Protein AF-A0A317JAG2-F1 (afdb_monomer_lite)

Radius of gyration: 13.92 Å; chains: 1; bounding box: 30×33×34 Å

Structure (mmCIF, N/CA/C/O backbone):
data_AF-A0A317JAG2-F1
#
_entry.id   AF-A0A317JAG2-F1
#
loop_
_atom_site.group_PDB
_atom_site.id
_atom_site.type_symbol
_atom_site.label_atom_id
_atom_site.label_alt_id
_atom_site.label_comp_id
_atom_site.label_asym_id
_atom_s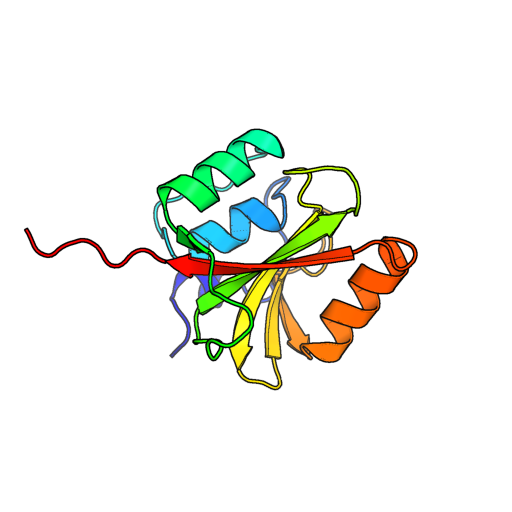ite.label_entity_id
_atom_site.label_seq_id
_atom_site.pdbx_PDB_ins_code
_atom_site.Cartn_x
_atom_site.Cartn_y
_atom_site.Cartn_z
_atom_site.occupancy
_atom_site.B_iso_or_equiv
_atom_site.auth_seq_id
_atom_site.auth_comp_id
_atom_site.auth_asym_id
_atom_site.auth_atom_id
_atom_site.pdbx_PDB_model_num
ATOM 1 N N . MET A 1 1 ? -13.427 -5.479 -11.126 1.00 62.00 1 MET A N 1
ATOM 2 C CA . MET A 1 1 ? -12.320 -5.783 -12.061 1.00 62.00 1 MET A CA 1
ATOM 3 C C . MET A 1 1 ? -11.086 -5.065 -11.539 1.00 62.00 1 MET A C 1
ATOM 5 O O . MET A 1 1 ? -11.237 -3.933 -11.097 1.00 62.00 1 MET A O 1
ATOM 9 N N . LEU A 1 2 ? -9.922 -5.721 -11.496 1.00 70.19 2 LEU A N 1
ATOM 10 C CA . LEU A 1 2 ? -8.681 -5.077 -11.050 1.00 70.19 2 LEU A CA 1
ATOM 11 C C . LEU A 1 2 ? -8.246 -4.006 -12.063 1.00 70.19 2 LEU A C 1
ATOM 13 O O . LEU A 1 2 ? -8.429 -4.230 -13.261 1.00 70.19 2 LEU A O 1
ATOM 17 N N . PRO A 1 3 ? -7.658 -2.880 -11.623 1.00 77.88 3 PRO A N 1
ATOM 18 C CA . PRO A 1 3 ? -6.994 -1.960 -12.535 1.00 77.88 3 PRO A CA 1
ATOM 19 C C . PRO A 1 3 ? -5.893 -2.674 -13.322 1.00 77.88 3 PRO A C 1
ATOM 21 O O . PRO A 1 3 ? -5.179 -3.520 -12.779 1.00 77.88 3 PRO A O 1
ATOM 24 N N . GLU A 1 4 ? -5.737 -2.310 -14.594 1.00 81.75 4 GLU A N 1
ATOM 25 C CA . GLU A 1 4 ? -4.795 -2.942 -15.528 1.00 81.75 4 GLU A CA 1
ATOM 26 C C . GLU A 1 4 ? -3.366 -2.996 -14.973 1.00 81.75 4 GLU A C 1
ATOM 28 O O . GLU A 1 4 ? -2.687 -4.018 -15.066 1.00 81.75 4 GLU A O 1
ATOM 33 N N . ALA A 1 5 ? -2.932 -1.919 -14.320 1.00 75.94 5 ALA A N 1
ATOM 34 C CA . ALA A 1 5 ? -1.601 -1.830 -13.746 1.00 75.94 5 ALA A CA 1
ATOM 35 C C . ALA A 1 5 ? -1.352 -2.871 -12.640 1.00 75.94 5 ALA A C 1
ATOM 37 O O . ALA A 1 5 ? -0.286 -3.484 -12.599 1.00 75.94 5 ALA A O 1
ATOM 38 N N . ALA A 1 6 ? -2.348 -3.125 -11.787 1.00 77.44 6 ALA A N 1
ATOM 39 C CA . ALA A 1 6 ? -2.264 -4.144 -10.747 1.00 77.44 6 ALA A CA 1
ATOM 40 C C . ALA A 1 6 ? -2.239 -5.552 -11.340 1.00 77.44 6 ALA A C 1
ATOM 42 O O . ALA A 1 6 ? -1.429 -6.385 -10.935 1.00 77.44 6 ALA A O 1
ATOM 43 N N . ALA A 1 7 ? -3.096 -5.806 -12.333 1.00 83.69 7 ALA A N 1
ATOM 44 C CA . ALA A 1 7 ? -3.133 -7.083 -13.035 1.00 83.69 7 ALA A CA 1
ATOM 45 C C . ALA A 1 7 ? -1.792 -7.391 -13.720 1.00 83.69 7 ALA A C 1
ATOM 47 O O . ALA A 1 7 ? -1.308 -8.515 -13.628 1.00 83.69 7 ALA A O 1
ATOM 48 N N . ARG A 1 8 ? -1.169 -6.382 -14.343 1.00 83.19 8 ARG A N 1
ATOM 49 C CA . ARG A 1 8 ? 0.148 -6.503 -14.973 1.00 83.19 8 ARG A CA 1
ATOM 50 C C . ARG A 1 8 ? 1.244 -6.830 -13.962 1.00 83.19 8 ARG A C 1
ATOM 52 O O . ARG A 1 8 ? 2.059 -7.696 -14.235 1.00 83.19 8 ARG A O 1
ATOM 59 N N . LEU A 1 9 ? 1.275 -6.140 -12.823 1.00 80.19 9 LEU A N 1
ATOM 60 C CA . LEU A 1 9 ? 2.365 -6.268 -11.852 1.00 80.19 9 LEU A CA 1
ATOM 61 C C . LEU A 1 9 ? 2.245 -7.485 -10.931 1.00 80.19 9 LEU A C 1
ATOM 63 O O . LEU A 1 9 ? 3.255 -7.951 -10.414 1.00 80.19 9 LEU A O 1
ATOM 67 N N . THR A 1 10 ? 1.036 -7.995 -10.695 1.00 85.19 10 THR A N 1
ATOM 68 C CA . THR A 1 10 ? 0.818 -9.102 -9.749 1.00 85.19 10 THR A CA 1
ATOM 69 C C . THR A 1 10 ? 1.635 -10.336 -10.141 1.00 85.19 10 THR A C 1
ATOM 71 O O . THR A 1 10 ? 1.659 -10.739 -11.302 1.00 85.19 10 THR A O 1
ATOM 74 N N . ASN A 1 11 ? 2.294 -10.947 -9.154 1.00 84.00 11 ASN A N 1
ATOM 75 C CA . ASN A 1 11 ? 3.257 -12.046 -9.279 1.00 84.00 11 ASN A CA 1
ATOM 76 C C . ASN A 1 11 ? 4.549 -11.709 -10.044 1.00 84.00 11 ASN A C 1
ATOM 78 O O . ASN A 1 11 ? 5.387 -12.591 -10.233 1.00 84.00 11 ASN A O 1
ATOM 82 N N . GLN A 1 12 ? 4.750 -10.455 -10.456 1.00 81.75 12 GLN A N 1
ATOM 83 C CA . GLN A 1 12 ? 6.024 -9.991 -10.995 1.00 81.75 12 GLN A CA 1
ATOM 84 C C . GLN A 1 12 ? 6.904 -9.454 -9.870 1.00 81.75 12 GLN A C 1
ATOM 86 O O . GLN A 1 12 ? 6.418 -8.828 -8.924 1.00 81.75 12 GLN A O 1
ATOM 91 N N . LYS A 1 13 ? 8.213 -9.694 -9.985 1.00 76.88 13 LYS A N 1
ATOM 92 C CA . LYS A 1 13 ? 9.218 -9.067 -9.120 1.00 76.88 13 LYS A CA 1
ATOM 93 C C . LYS A 1 13 ? 9.279 -7.573 -9.413 1.00 76.88 13 LYS A C 1
ATOM 95 O O . LYS A 1 13 ? 9.001 -7.156 -10.538 1.00 76.88 13 LYS A O 1
ATOM 100 N N . ALA A 1 14 ? 9.666 -6.765 -8.430 1.00 67.69 14 ALA A N 1
ATOM 101 C CA . ALA A 1 14 ? 9.930 -5.365 -8.721 1.00 67.69 14 ALA A CA 1
ATOM 102 C C . ALA A 1 14 ? 11.163 -5.259 -9.635 1.00 67.69 14 ALA A C 1
ATOM 104 O O . ALA A 1 14 ? 12.248 -5.721 -9.299 1.00 67.69 14 ALA A O 1
ATOM 105 N N . GLU A 1 15 ? 10.989 -4.651 -10.808 1.00 62.00 15 GLU A N 1
ATOM 106 C CA . GLU A 1 15 ? 12.076 -4.456 -11.780 1.00 62.00 15 GLU A CA 1
ATOM 107 C C . GLU A 1 15 ? 13.110 -3.411 -11.313 1.00 62.00 15 GLU A C 1
ATOM 109 O O . GLU A 1 15 ? 14.211 -3.337 -11.852 1.00 62.00 15 GLU A O 1
ATOM 114 N N . PHE A 1 16 ? 12.773 -2.618 -10.289 1.00 59.75 16 PHE A N 1
ATOM 115 C CA . PHE A 1 16 ? 13.584 -1.524 -9.746 1.00 59.75 16 PHE A CA 1
ATOM 116 C C . PHE A 1 16 ? 13.470 -1.476 -8.219 1.00 59.75 16 PHE A C 1
ATOM 118 O O . PHE A 1 16 ? 12.577 -2.117 -7.660 1.00 59.75 16 PHE A O 1
ATOM 125 N N . GLU A 1 17 ? 14.320 -0.673 -7.553 1.00 54.34 17 GLU A N 1
ATOM 126 C CA . GLU A 1 17 ? 14.225 -0.302 -6.123 1.00 54.34 17 GLU A CA 1
ATOM 127 C C . GLU A 1 17 ? 12.943 0.504 -5.878 1.00 54.34 17 GLU A C 1
ATOM 129 O O . GLU A 1 17 ? 12.921 1.703 -5.625 1.00 54.34 17 GLU A O 1
ATOM 134 N N . ALA A 1 18 ? 11.815 -0.174 -6.031 1.00 52.16 18 ALA A N 1
ATOM 135 C CA . ALA A 1 18 ? 10.508 0.363 -5.790 1.00 52.16 18 ALA A CA 1
ATOM 136 C C . ALA A 1 18 ? 10.302 0.313 -4.287 1.00 52.16 18 ALA A C 1
ATOM 138 O O . ALA A 1 18 ? 10.129 -0.764 -3.697 1.00 52.16 18 ALA A O 1
ATOM 139 N N . ASN A 1 19 ? 10.309 1.495 -3.683 1.00 63.41 19 ASN A N 1
ATOM 140 C CA . ASN A 1 19 ? 9.641 1.687 -2.419 1.00 63.41 19 ASN A CA 1
ATOM 141 C C . ASN A 1 19 ? 8.191 1.211 -2.599 1.00 63.41 19 ASN A C 1
ATOM 143 O O . ASN A 1 19 ? 7.497 1.643 -3.525 1.00 63.41 19 ASN A O 1
ATOM 147 N N . CYS A 1 20 ? 7.755 0.291 -1.745 1.00 68.88 20 CYS A N 1
ATOM 148 C CA . CYS A 1 20 ? 6.384 -0.209 -1.687 1.00 68.88 20 CYS A CA 1
ATOM 149 C C . CYS A 1 20 ? 5.349 0.928 -1.717 1.00 68.88 20 CYS A C 1
ATOM 151 O O . CYS A 1 20 ? 4.288 0.769 -2.312 1.00 68.88 20 CYS A O 1
ATOM 153 N N . LEU A 1 21 ? 5.707 2.098 -1.181 1.00 67.62 21 LEU A N 1
ATOM 154 C CA . LEU A 1 21 ? 4.919 3.325 -1.233 1.00 67.62 21 LEU A CA 1
ATOM 155 C C . LEU A 1 21 ? 4.717 3.872 -2.649 1.00 67.62 21 LEU A C 1
ATOM 157 O O . LEU A 1 21 ? 3.577 3.968 -3.099 1.00 67.62 21 LEU A O 1
ATOM 161 N N . ASN A 1 22 ? 5.776 4.132 -3.413 1.00 67.50 22 ASN A N 1
ATOM 162 C CA . ASN A 1 22 ? 5.652 4.665 -4.777 1.00 67.50 22 ASN A CA 1
ATOM 163 C C . ASN A 1 22 ? 4.826 3.779 -5.688 1.00 67.50 22 ASN A C 1
ATOM 165 O O . ASN A 1 22 ? 4.080 4.257 -6.537 1.00 67.50 22 ASN A O 1
ATOM 169 N N . ALA A 1 23 ? 4.967 2.473 -5.522 1.00 65.19 23 ALA A N 1
ATOM 170 C CA . ALA A 1 23 ? 4.306 1.553 -6.412 1.00 65.19 23 ALA A CA 1
ATOM 171 C C . ALA A 1 23 ? 2.867 1.191 -5.979 1.00 65.19 23 ALA A C 1
ATOM 173 O O . ALA A 1 23 ? 2.163 0.488 -6.696 1.00 65.19 23 ALA A O 1
ATOM 174 N N . THR A 1 24 ? 2.352 1.807 -4.908 1.00 74.69 24 THR A N 1
ATOM 175 C CA . THR A 1 24 ? 0.895 1.995 -4.757 1.00 74.69 24 THR A CA 1
ATOM 176 C C . THR A 1 24 ? 0.348 3.118 -5.644 1.00 74.69 24 THR A C 1
ATOM 178 O O . THR A 1 24 ? -0.817 3.075 -6.025 1.00 74.69 24 THR A O 1
ATOM 181 N N . LEU A 1 25 ? 1.170 4.086 -6.075 1.00 77.38 25 LEU A N 1
ATOM 182 C CA . LEU A 1 25 ? 0.703 5.190 -6.925 1.00 77.38 25 LEU A CA 1
ATOM 183 C C . LEU A 1 25 ? 0.366 4.742 -8.345 1.00 77.38 25 LEU A C 1
ATOM 185 O O . LEU A 1 25 ? -0.614 5.229 -8.898 1.00 77.38 25 LEU A O 1
ATOM 189 N N . ILE A 1 26 ? 1.101 3.778 -8.910 1.00 76.69 26 ILE A N 1
ATOM 190 C CA . ILE A 1 26 ? 0.795 3.171 -10.223 1.00 76.69 26 ILE A CA 1
ATOM 191 C C . ILE A 1 26 ? -0.626 2.584 -10.273 1.00 76.69 26 ILE A C 1
ATOM 193 O O . ILE A 1 26 ? -1.246 2.567 -11.335 1.00 76.69 26 ILE A O 1
ATOM 197 N N . TRP A 1 27 ? -1.194 2.179 -9.132 1.00 81.44 27 TRP A N 1
ATOM 198 C CA . TRP A 1 27 ? -2.600 1.773 -9.062 1.00 81.44 27 TRP A CA 1
ATOM 199 C C . TRP A 1 27 ? -3.555 2.886 -9.522 1.00 81.44 27 TRP A C 1
ATOM 201 O O . TRP A 1 27 ? -4.573 2.628 -10.164 1.00 81.44 27 TRP A O 1
ATOM 211 N N . HIS A 1 28 ? -3.226 4.137 -9.199 1.00 84.12 28 HIS A N 1
ATOM 212 C CA . HIS A 1 28 ? -4.059 5.309 -9.456 1.00 84.12 28 HIS A CA 1
ATOM 213 C C . HIS A 1 28 ? -3.569 6.183 -10.609 1.00 84.12 28 HIS A C 1
ATOM 215 O O . HIS A 1 28 ? -4.372 6.936 -11.168 1.00 84.12 28 HIS A O 1
ATOM 221 N N . LEU A 1 29 ? -2.278 6.116 -10.921 1.00 80.44 29 LEU A N 1
ATOM 222 C CA . LEU A 1 29 ? -1.552 6.955 -11.863 1.00 80.44 29 LEU A CA 1
ATOM 223 C C . LEU A 1 29 ? -0.836 6.025 -12.863 1.00 80.44 29 LEU A C 1
ATOM 225 O O . LEU A 1 29 ? 0.329 5.694 -12.661 1.00 80.44 29 LEU A O 1
ATOM 229 N N . PRO A 1 30 ? -1.518 5.550 -13.920 1.00 71.12 30 PRO A N 1
ATOM 230 C CA . PRO A 1 30 ? -0.984 4.516 -14.815 1.00 71.12 30 PRO A CA 1
ATOM 231 C C . PRO A 1 30 ? 0.283 4.943 -15.573 1.00 71.12 30 PRO A C 1
ATOM 233 O O . PRO A 1 30 ? 1.102 4.089 -15.909 1.00 71.12 30 PRO A O 1
ATOM 236 N N . ASP A 1 31 ? 0.470 6.250 -15.779 1.00 75.06 31 ASP A N 1
ATOM 237 C CA . ASP A 1 31 ? 1.664 6.834 -16.404 1.00 75.06 31 ASP A CA 1
ATOM 238 C C . ASP A 1 31 ? 2.790 7.138 -15.397 1.00 75.06 31 ASP A C 1
ATOM 240 O O . ASP A 1 31 ? 3.850 7.651 -15.770 1.00 75.06 31 ASP A O 1
ATOM 244 N N . PHE A 1 32 ? 2.577 6.853 -14.107 1.00 74.75 32 PHE A N 1
ATOM 245 C CA . PHE A 1 32 ? 3.579 7.079 -13.074 1.00 74.75 32 PHE A CA 1
ATOM 246 C C . PHE A 1 32 ? 4.752 6.124 -13.270 1.00 74.75 32 PHE A C 1
ATOM 248 O O . PHE A 1 32 ? 4.610 4.900 -13.241 1.00 74.75 32 PHE A O 1
ATOM 255 N N . LYS A 1 33 ? 5.941 6.694 -13.460 1.00 70.81 33 LYS A N 1
ATOM 256 C CA . LYS A 1 33 ? 7.173 5.914 -13.549 1.00 70.81 33 LYS A CA 1
ATOM 257 C C . LYS A 1 33 ? 7.564 5.459 -12.149 1.00 70.81 33 LYS A C 1
ATOM 259 O O . LYS A 1 33 ? 7.598 6.266 -11.229 1.00 70.81 33 LYS A O 1
ATOM 264 N N . ILE A 1 34 ? 7.881 4.179 -11.986 1.00 66.69 34 ILE A N 1
ATOM 265 C CA . ILE A 1 34 ? 8.394 3.657 -10.718 1.00 66.69 34 ILE A CA 1
ATOM 266 C C . ILE A 1 34 ? 9.880 4.021 -10.627 1.00 66.69 34 ILE A C 1
ATOM 268 O O . ILE A 1 34 ? 10.676 3.594 -11.459 1.00 66.69 34 ILE A O 1
ATOM 272 N N . PHE A 1 35 ? 10.255 4.809 -9.625 1.00 67.75 35 PHE A N 1
ATOM 273 C CA . PHE A 1 35 ? 11.644 5.147 -9.300 1.00 67.75 35 PHE A CA 1
ATOM 274 C C . PHE A 1 35 ? 11.851 5.132 -7.779 1.00 67.75 35 PHE A C 1
ATOM 276 O O . PHE A 1 35 ? 10.882 5.046 -7.021 1.00 67.75 35 PHE A O 1
ATOM 283 N N . VAL A 1 36 ? 13.108 5.186 -7.329 1.00 67.81 36 VAL A N 1
ATOM 284 C CA . VAL A 1 36 ? 13.444 5.383 -5.910 1.00 67.81 36 VAL A CA 1
ATOM 285 C C . VAL A 1 36 ? 13.090 6.818 -5.535 1.00 67.81 36 VAL A C 1
ATOM 287 O O . VAL A 1 36 ? 13.667 7.756 -6.079 1.00 67.81 36 VAL A O 1
ATOM 290 N N . THR A 1 37 ? 12.164 6.992 -4.600 1.00 67.44 37 THR A N 1
ATOM 291 C CA . THR A 1 37 ? 11.729 8.309 -4.109 1.00 67.44 37 THR A CA 1
ATOM 292 C C . THR A 1 37 ? 12.039 8.397 -2.625 1.00 67.44 37 THR A C 1
ATOM 294 O O . THR A 1 37 ? 11.941 7.397 -1.902 1.00 67.44 37 THR A O 1
ATOM 297 N N . ARG A 1 38 ? 12.441 9.581 -2.160 1.00 70.25 38 ARG A N 1
ATOM 298 C CA . ARG A 1 38 ? 12.696 9.804 -0.734 1.00 70.25 38 ARG A CA 1
ATOM 299 C C . ARG A 1 38 ? 11.375 9.763 0.030 1.00 70.25 38 ARG A C 1
ATOM 301 O O . ARG A 1 38 ? 10.323 10.100 -0.501 1.00 70.25 38 ARG A O 1
ATOM 308 N N . TRP A 1 39 ? 11.424 9.380 1.303 1.00 67.62 39 TRP A N 1
ATOM 309 C CA . TRP A 1 39 ? 10.218 9.242 2.128 1.00 67.62 39 TRP A CA 1
ATOM 310 C C . TRP A 1 39 ? 9.393 10.536 2.214 1.00 67.62 39 TRP A C 1
ATOM 312 O O . TRP A 1 39 ? 8.167 10.477 2.190 1.00 67.62 39 TRP A O 1
ATOM 322 N N . GLN A 1 40 ? 10.061 11.696 2.256 1.00 69.75 40 GLN A N 1
ATOM 323 C CA . GLN A 1 40 ? 9.410 13.010 2.273 1.00 69.75 40 GLN A CA 1
ATOM 324 C C . GLN A 1 40 ? 8.615 13.275 0.990 1.00 69.75 40 GLN A C 1
ATOM 326 O O . GLN A 1 40 ? 7.441 13.614 1.064 1.00 69.75 40 GLN A O 1
ATOM 331 N N . GLU A 1 41 ? 9.229 13.026 -0.167 1.00 76.00 41 GLU A N 1
ATOM 332 C CA . GLU A 1 41 ? 8.618 13.224 -1.487 1.00 76.00 41 GLU A CA 1
ATOM 333 C C . GLU A 1 41 ? 7.352 12.363 -1.655 1.00 76.00 41 GLU A C 1
ATOM 335 O O . GLU A 1 41 ? 6.405 12.766 -2.322 1.00 76.00 41 GLU A O 1
ATOM 340 N N . PHE A 1 42 ? 7.284 11.193 -1.010 1.00 74.69 42 PHE A N 1
ATOM 341 C CA . PHE A 1 42 ? 6.057 10.397 -0.994 1.00 74.69 42 PHE A CA 1
ATOM 342 C C . PHE A 1 42 ? 4.945 11.010 -0.138 1.00 74.69 42 PHE A C 1
ATOM 344 O O . PHE A 1 42 ? 3.781 10.971 -0.535 1.00 74.69 42 PHE A O 1
ATOM 351 N N . GLY A 1 43 ? 5.289 11.571 1.025 1.00 77.75 43 GLY A N 1
ATOM 352 C CA . GLY A 1 43 ? 4.329 12.318 1.837 1.00 77.75 43 GLY A CA 1
ATOM 353 C C . GLY A 1 43 ? 3.701 13.461 1.045 1.00 77.75 43 GLY A C 1
ATOM 354 O O . GLY A 1 43 ? 2.479 13.572 1.015 1.00 77.75 43 GLY A O 1
ATOM 355 N N . ASP A 1 44 ? 4.531 14.209 0.319 1.00 81.38 44 ASP A N 1
ATOM 356 C CA . ASP A 1 44 ? 4.074 15.287 -0.557 1.00 81.38 44 ASP A CA 1
ATOM 357 C C . ASP A 1 44 ? 3.165 14.747 -1.676 1.00 81.38 44 ASP A C 1
ATOM 359 O O . ASP A 1 44 ? 2.070 15.261 -1.888 1.00 81.38 44 ASP A O 1
ATOM 363 N N . MET A 1 45 ? 3.539 13.641 -2.336 1.00 80.62 45 MET A N 1
ATOM 364 C CA . MET A 1 45 ? 2.698 13.018 -3.371 1.00 80.62 45 MET A CA 1
ATOM 365 C C . MET A 1 45 ? 1.343 12.527 -2.843 1.00 80.62 45 MET A C 1
ATOM 367 O O . MET A 1 45 ? 0.338 12.644 -3.557 1.00 80.62 45 MET A O 1
ATOM 371 N N . LEU A 1 46 ? 1.296 11.971 -1.625 1.00 82.44 46 LEU A N 1
ATOM 372 C CA . LEU A 1 46 ? 0.034 11.613 -0.974 1.00 82.44 46 LEU A CA 1
ATOM 373 C C . LEU A 1 46 ? -0.819 12.855 -0.748 1.00 82.44 46 LEU A C 1
ATOM 375 O O . LEU A 1 46 ? -1.974 12.872 -1.166 1.00 82.44 46 LEU A O 1
ATOM 379 N N . ASP A 1 47 ? -0.248 13.896 -0.149 1.00 84.50 47 ASP A N 1
ATOM 380 C CA . ASP A 1 47 ? -0.975 15.122 0.175 1.00 84.50 47 ASP A CA 1
ATOM 381 C C . ASP A 1 47 ? -1.450 15.858 -1.092 1.00 84.50 47 ASP A C 1
ATOM 383 O O . ASP A 1 47 ? -2.530 16.457 -1.105 1.00 84.50 47 ASP A O 1
ATOM 387 N N . GLU A 1 48 ? -0.705 15.771 -2.196 1.00 86.62 48 GLU A N 1
ATOM 388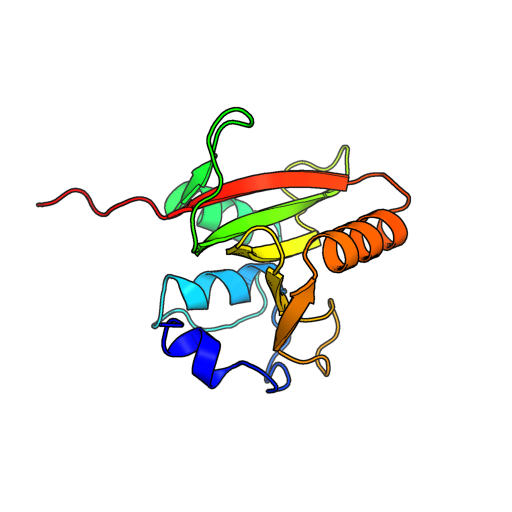 C CA . GLU A 1 48 ? -1.071 16.340 -3.496 1.00 86.62 48 GLU A CA 1
ATOM 389 C C . GLU A 1 48 ? -2.225 15.584 -4.169 1.00 86.62 48 GLU A C 1
ATOM 391 O O . GLU A 1 48 ? -3.184 16.209 -4.635 1.00 86.62 48 GLU A O 1
ATOM 396 N N . ASN A 1 49 ? -2.182 14.249 -4.186 1.00 86.31 49 ASN A N 1
ATOM 397 C CA . ASN A 1 49 ? -3.062 13.422 -5.024 1.00 86.31 49 ASN A CA 1
ATOM 398 C C . ASN A 1 49 ? -4.207 12.739 -4.257 1.00 86.31 49 ASN A C 1
ATOM 400 O O . ASN A 1 49 ? -5.174 12.270 -4.867 1.00 86.31 49 ASN A O 1
ATOM 404 N N . PHE A 1 50 ? -4.125 12.689 -2.929 1.00 90.81 50 PHE A N 1
ATOM 405 C CA . PHE A 1 50 ? -5.033 11.940 -2.067 1.00 90.81 50 PHE A CA 1
ATOM 406 C C . PHE A 1 50 ? -5.520 12.794 -0.896 1.00 90.81 50 PHE A C 1
ATOM 408 O O . PHE A 1 50 ? -4.900 13.774 -0.491 1.00 90.81 50 PHE A O 1
ATOM 415 N N . THR A 1 51 ? -6.678 12.431 -0.365 1.00 92.31 51 THR A N 1
ATOM 416 C CA . THR A 1 51 ? -7.231 13.007 0.856 1.00 92.31 51 THR A CA 1
ATOM 417 C C . THR A 1 51 ? -7.143 11.964 1.953 1.00 92.31 51 THR A C 1
ATOM 419 O O . THR A 1 51 ? -7.548 10.816 1.755 1.00 92.31 51 THR A O 1
ATOM 422 N N . LYS A 1 52 ? -6.638 12.363 3.119 1.00 92.06 52 LYS A N 1
ATOM 423 C CA . LYS A 1 52 ? -6.634 11.501 4.297 1.00 92.06 52 LYS A CA 1
ATOM 424 C C . LYS A 1 52 ? -8.073 11.184 4.713 1.00 92.06 52 LYS A C 1
ATOM 426 O O . LYS A 1 52 ? -8.872 12.096 4.902 1.00 92.06 52 LYS A O 1
ATOM 431 N N . VAL A 1 53 ? -8.373 9.900 4.857 1.00 93.69 53 VAL A N 1
ATOM 432 C CA . VAL A 1 53 ? -9.683 9.378 5.261 1.00 93.69 53 VAL A CA 1
ATOM 433 C C . VAL A 1 53 ? -9.768 9.370 6.784 1.00 93.69 53 VAL A C 1
ATOM 435 O O . VAL A 1 53 ? -8.802 9.001 7.465 1.00 93.69 53 VAL A O 1
ATOM 438 N N . SER A 1 54 ? -10.904 9.811 7.323 1.00 92.69 54 SER A N 1
ATOM 439 C CA . SER A 1 54 ? -11.127 9.814 8.768 1.00 92.69 54 SER A CA 1
ATOM 440 C C . SER A 1 54 ? -11.328 8.385 9.306 1.00 92.69 54 SER A C 1
ATOM 442 O O . SER A 1 54 ? -11.860 7.543 8.584 1.00 92.69 54 SER A O 1
ATOM 444 N N . PRO A 1 55 ? -10.925 8.058 10.553 1.00 89.44 55 PRO A N 1
ATOM 445 C CA . PRO A 1 55 ? -11.052 6.697 11.093 1.00 89.44 55 PRO A CA 1
ATOM 446 C C . PRO A 1 55 ? -12.485 6.147 11.176 1.00 89.44 55 PRO A C 1
ATOM 448 O O . PRO A 1 55 ? -12.662 4.939 11.304 1.00 89.44 55 PRO A O 1
ATOM 451 N N . ASP A 1 56 ? -13.491 7.019 11.164 1.00 92.44 56 ASP A N 1
ATOM 452 C CA . ASP A 1 56 ? -14.918 6.684 11.183 1.00 92.44 56 ASP A CA 1
ATOM 453 C C . ASP A 1 56 ? -15.512 6.455 9.785 1.00 92.44 56 ASP A C 1
ATOM 455 O O . ASP A 1 56 ? -16.616 5.923 9.660 1.00 92.44 56 ASP A O 1
ATOM 459 N N . GLU A 1 57 ? -14.787 6.814 8.726 1.00 94.25 57 GLU A N 1
ATOM 460 C CA . GLU A 1 57 ? -15.208 6.549 7.357 1.00 94.25 57 GLU A CA 1
ATOM 461 C C . GLU A 1 57 ? -14.891 5.105 6.947 1.00 94.25 57 GLU A C 1
ATOM 463 O O . GLU A 1 57 ? -13.832 4.552 7.249 1.00 94.25 57 GLU A O 1
ATOM 468 N N . ALA A 1 58 ? -15.805 4.493 6.192 1.00 93.25 58 ALA A N 1
ATOM 469 C CA . ALA A 1 58 ? -15.585 3.165 5.635 1.00 93.25 58 ALA A CA 1
ATOM 470 C C . ALA A 1 58 ? -14.455 3.169 4.590 1.00 93.25 58 ALA A C 1
ATOM 472 O O . ALA A 1 58 ? -14.318 4.110 3.800 1.00 93.25 58 ALA A O 1
ATOM 473 N N . LEU A 1 59 ? -13.685 2.078 4.552 1.00 93.88 59 LEU A N 1
ATOM 474 C CA . LEU A 1 59 ? -12.674 1.841 3.522 1.00 93.88 59 LEU A CA 1
ATOM 475 C C . LEU A 1 59 ? -13.335 1.538 2.177 1.00 93.88 59 LEU A C 1
ATOM 477 O O . LEU A 1 59 ? -14.307 0.784 2.098 1.00 93.88 59 LEU A O 1
ATOM 481 N N . HIS A 1 60 ? -12.774 2.093 1.110 1.00 94.19 60 HIS A N 1
ATOM 482 C CA . HIS A 1 60 ? -13.199 1.859 -0.263 1.00 94.19 60 HIS A CA 1
ATOM 483 C C . HIS A 1 60 ? -12.114 1.127 -1.044 1.00 94.19 60 HIS A C 1
ATOM 485 O O . HIS A 1 60 ? -10.921 1.325 -0.820 1.00 94.19 60 HIS A O 1
ATOM 491 N N . PHE A 1 61 ? -12.534 0.297 -2.002 1.00 92.31 61 PHE A N 1
ATOM 492 C CA . PHE A 1 61 ? -11.624 -0.336 -2.953 1.00 92.31 61 PHE A CA 1
ATOM 493 C C . PHE A 1 61 ? -10.713 0.717 -3.598 1.00 92.31 61 PHE A C 1
ATOM 495 O O . PHE A 1 61 ? -11.193 1.687 -4.191 1.00 92.31 61 PHE A O 1
ATOM 502 N N . GLY A 1 62 ? -9.403 0.501 -3.507 1.00 90.50 62 GLY A N 1
ATOM 503 C CA . GLY A 1 62 ? -8.399 1.443 -3.983 1.00 90.50 62 GLY A CA 1
ATOM 504 C C . GLY A 1 62 ? -7.926 2.457 -2.941 1.00 90.50 62 GLY A C 1
ATOM 505 O O . GLY A 1 62 ? -7.057 3.247 -3.270 1.00 90.50 62 GLY A O 1
ATOM 506 N N . ASP A 1 63 ? -8.440 2.481 -1.712 1.00 93.50 63 ASP A N 1
ATOM 507 C CA . ASP A 1 63 ? -7.839 3.332 -0.681 1.00 93.50 63 ASP A CA 1
ATOM 508 C C . ASP A 1 63 ? -6.401 2.869 -0.385 1.00 93.50 63 ASP A C 1
ATOM 510 O O . ASP A 1 63 ? -6.123 1.672 -0.263 1.00 93.50 63 ASP A O 1
ATOM 514 N N . ILE A 1 64 ? -5.481 3.825 -0.258 1.00 92.44 64 ILE A N 1
ATOM 515 C CA . ILE A 1 64 ? -4.098 3.568 0.139 1.00 92.44 64 ILE A CA 1
ATOM 516 C C . ILE A 1 64 ? -4.044 3.475 1.661 1.00 92.44 64 ILE A C 1
ATOM 518 O O . ILE A 1 64 ? -4.373 4.424 2.370 1.00 92.44 64 ILE A O 1
ATOM 522 N N . ILE A 1 65 ? -3.555 2.350 2.165 1.00 92.19 65 ILE A N 1
ATOM 523 C CA . ILE A 1 65 ? -3.224 2.135 3.569 1.00 92.19 65 ILE A CA 1
ATOM 524 C C . ILE A 1 65 ? -1.722 2.355 3.719 1.00 92.19 65 ILE A C 1
ATOM 526 O O . ILE A 1 65 ? -0.923 1.506 3.327 1.00 92.19 65 ILE A O 1
ATOM 530 N N . ALA A 1 66 ? -1.335 3.494 4.284 1.00 89.50 66 ALA A N 1
ATOM 531 C CA . ALA A 1 66 ? 0.055 3.856 4.516 1.00 89.50 66 ALA A CA 1
ATOM 532 C C . ALA A 1 66 ? 0.449 3.581 5.974 1.00 89.50 66 ALA A C 1
ATOM 534 O O . ALA A 1 66 ? -0.198 4.056 6.914 1.00 89.50 66 ALA A O 1
ATOM 535 N N . ILE A 1 67 ? 1.534 2.829 6.154 1.00 87.12 67 ILE A N 1
ATOM 536 C CA . ILE A 1 67 ? 2.111 2.453 7.445 1.00 87.12 67 ILE A CA 1
ATOM 537 C C . ILE A 1 67 ? 3.358 3.302 7.677 1.00 87.12 67 ILE A C 1
ATOM 539 O O . ILE A 1 67 ? 4.245 3.375 6.828 1.00 87.12 67 ILE A O 1
ATOM 543 N N . SER A 1 68 ? 3.443 3.932 8.843 1.00 83.06 68 SER A N 1
ATOM 544 C CA . SER A 1 68 ? 4.583 4.748 9.276 1.00 83.06 68 SER A CA 1
ATOM 545 C C . SER A 1 68 ? 5.027 4.366 10.686 1.00 83.06 68 SER A C 1
ATOM 547 O O . SER A 1 68 ? 4.303 3.674 11.402 1.00 83.06 68 SER A O 1
ATOM 549 N N . HIS A 1 69 ? 6.219 4.799 11.092 1.00 79.81 69 HIS A N 1
ATOM 550 C CA . HIS A 1 69 ? 6.732 4.555 12.439 1.00 79.81 69 HIS A CA 1
ATOM 551 C C . HIS A 1 69 ? 6.300 5.665 13.420 1.00 79.81 69 HIS A C 1
ATOM 553 O O . HIS A 1 69 ? 6.383 6.859 13.123 1.00 79.81 69 HIS A O 1
ATOM 559 N N . THR A 1 70 ? 5.880 5.292 14.632 1.00 69.62 70 THR A N 1
ATOM 560 C CA . THR A 1 70 ? 5.516 6.240 15.700 1.00 69.62 70 THR A CA 1
ATOM 561 C C . THR A 1 70 ? 6.678 7.187 16.018 1.00 69.62 70 THR A C 1
ATOM 563 O O . THR A 1 70 ? 7.818 6.768 16.220 1.00 69.62 70 THR A O 1
ATOM 566 N N . GLY A 1 71 ? 6.396 8.490 16.065 1.00 63.47 71 GLY A N 1
ATOM 567 C CA . GLY A 1 71 ? 7.393 9.522 16.373 1.00 63.47 71 GLY A CA 1
ATOM 568 C C . GLY A 1 71 ? 8.183 10.057 15.174 1.00 63.47 71 GLY A C 1
ATOM 569 O O . GLY A 1 71 ? 8.902 11.037 15.339 1.00 63.47 71 GLY A O 1
ATOM 570 N N . LEU A 1 72 ? 8.014 9.493 13.973 1.00 62.91 72 LEU A N 1
ATOM 571 C CA . LEU A 1 72 ? 8.653 9.981 12.747 1.00 62.91 72 LEU A CA 1
ATOM 572 C C . LEU A 1 72 ? 7.572 10.340 11.722 1.00 62.91 72 LEU A C 1
ATOM 574 O O . LEU A 1 72 ? 7.165 9.526 10.895 1.00 62.91 72 LEU A O 1
ATOM 578 N N . ARG A 1 73 ? 7.062 11.579 11.804 1.00 56.06 73 ARG A N 1
ATOM 579 C CA . ARG A 1 73 ? 6.084 12.087 10.828 1.00 56.06 73 ARG A CA 1
ATOM 580 C C . ARG A 1 73 ? 6.679 12.007 9.418 1.00 56.06 73 ARG A C 1
ATOM 582 O O . ARG A 1 73 ? 7.823 12.401 9.216 1.00 56.06 73 ARG A 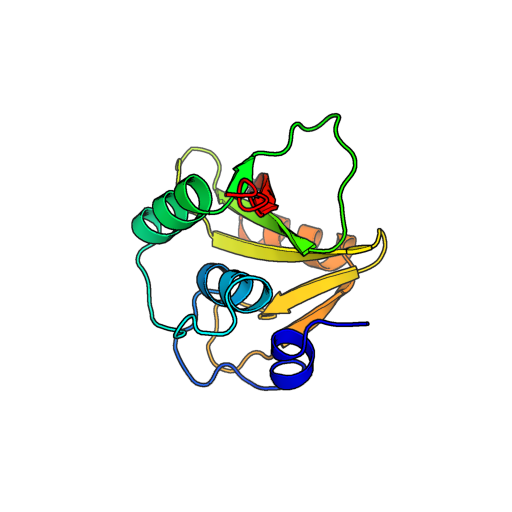O 1
ATOM 589 N N . HIS A 1 74 ? 5.889 11.512 8.467 1.00 55.62 74 HIS A N 1
ATOM 590 C CA . HIS A 1 74 ? 6.251 11.373 7.048 1.00 55.62 74 HIS A CA 1
ATOM 591 C C . HIS A 1 74 ? 7.425 10.420 6.747 1.00 55.62 74 HIS A C 1
ATOM 593 O O . HIS A 1 74 ? 7.902 10.376 5.617 1.00 55.62 74 HIS A O 1
ATOM 599 N N . GLN A 1 75 ? 7.861 9.600 7.713 1.00 66.50 75 GLN A N 1
ATOM 600 C CA . GLN A 1 75 ? 8.666 8.409 7.424 1.00 66.50 75 GLN A CA 1
ATOM 601 C C . GLN A 1 75 ? 7.734 7.214 7.293 1.00 66.50 75 GLN A C 1
ATOM 603 O O . GLN A 1 75 ? 7.536 6.415 8.214 1.00 66.50 75 GLN A O 1
ATOM 608 N N . PHE A 1 76 ? 7.073 7.164 6.144 1.00 65.25 76 PHE A N 1
ATOM 609 C CA . PHE A 1 76 ? 6.324 5.985 5.765 1.00 65.25 76 PHE A CA 1
ATOM 610 C C . PHE A 1 76 ? 7.288 4.827 5.553 1.00 65.25 76 PHE A C 1
ATOM 612 O O . PHE A 1 76 ? 8.382 5.026 5.054 1.00 65.25 76 PHE A O 1
ATOM 619 N N . MET A 1 77 ? 6.887 3.631 5.954 1.00 73.50 77 MET A N 1
ATOM 620 C CA . MET A 1 77 ? 7.694 2.418 5.836 1.00 73.50 77 MET A CA 1
ATOM 621 C C . MET A 1 77 ? 7.069 1.441 4.846 1.00 73.50 77 MET A C 1
ATOM 623 O O . MET A 1 77 ? 7.781 0.657 4.227 1.00 73.50 77 MET A O 1
ATOM 627 N N . HIS A 1 78 ? 5.739 1.490 4.693 1.00 84.69 78 HIS A N 1
ATOM 628 C CA . HIS A 1 78 ? 5.015 0.649 3.749 1.00 84.69 78 HIS A CA 1
ATOM 629 C C . HIS A 1 78 ? 3.714 1.278 3.263 1.00 84.69 78 HIS A C 1
ATOM 631 O O . HIS A 1 78 ? 3.122 2.100 3.964 1.00 84.69 78 HIS A O 1
ATOM 637 N N . ALA A 1 79 ? 3.236 0.853 2.094 1.00 87.75 79 ALA A N 1
ATOM 638 C CA . ALA A 1 79 ? 1.870 1.114 1.665 1.00 87.75 79 ALA A CA 1
ATOM 639 C C . ALA A 1 79 ? 1.245 -0.091 0.979 1.00 87.75 79 ALA A C 1
ATOM 641 O O . ALA A 1 79 ? 1.920 -0.919 0.365 1.00 87.75 79 ALA A O 1
ATOM 642 N N . MET A 1 80 ? -0.074 -0.151 1.092 1.00 91.44 80 MET A N 1
ATOM 643 C CA . MET A 1 80 ? -0.910 -1.195 0.527 1.00 91.44 80 MET A CA 1
ATOM 644 C C . MET A 1 80 ? -2.148 -0.570 -0.097 1.00 91.44 80 MET A C 1
ATOM 646 O O . MET A 1 80 ? -2.588 0.496 0.328 1.00 91.44 80 MET A O 1
ATOM 650 N N . ILE A 1 81 ? -2.731 -1.253 -1.070 1.00 92.62 81 ILE A N 1
ATOM 651 C CA . ILE A 1 81 ? -4.038 -0.916 -1.616 1.00 92.62 81 ILE A CA 1
ATOM 652 C C . ILE A 1 81 ? -5.092 -1.797 -0.960 1.00 92.62 81 ILE A C 1
ATOM 654 O O . ILE A 1 81 ? -4.994 -3.025 -0.991 1.00 92.62 81 ILE A O 1
ATOM 658 N N . TYR A 1 82 ? -6.119 -1.171 -0.398 1.00 93.69 82 TYR A N 1
ATOM 659 C CA . TYR A 1 82 ? -7.292 -1.871 0.099 1.00 93.69 82 TYR A CA 1
ATOM 660 C C . TYR A 1 82 ? -8.111 -2.446 -1.061 1.00 93.69 82 TYR A C 1
ATOM 662 O O . TYR A 1 82 ? -8.492 -1.724 -1.987 1.00 93.69 82 TYR A O 1
ATOM 670 N N . ILE A 1 83 ? -8.412 -3.744 -1.003 1.00 93.19 83 ILE A N 1
ATOM 671 C CA . ILE A 1 83 ? -9.266 -4.421 -1.984 1.00 93.19 83 ILE A CA 1
ATOM 672 C C . ILE A 1 83 ? -10.647 -4.641 -1.380 1.00 93.19 83 ILE A C 1
ATOM 674 O O . ILE A 1 83 ? -11.656 -4.208 -1.934 1.00 93.19 83 ILE A O 1
ATOM 678 N N . ASN A 1 84 ? -10.688 -5.324 -0.243 1.00 92.75 84 ASN A N 1
ATOM 679 C CA . ASN A 1 84 ? -11.898 -5.654 0.497 1.00 92.75 84 ASN A CA 1
ATOM 680 C C . ASN A 1 84 ? -11.507 -6.011 1.950 1.00 92.75 84 ASN A C 1
ATOM 682 O O . ASN A 1 84 ? -10.324 -5.937 2.286 1.00 92.75 84 ASN A O 1
ATOM 686 N N . PRO A 1 85 ? -12.458 -6.382 2.830 1.00 92.50 85 PRO A N 1
ATOM 687 C CA . PRO A 1 85 ? -12.140 -6.695 4.225 1.00 92.50 85 PRO A CA 1
ATOM 688 C C . PRO A 1 85 ? -11.116 -7.820 4.399 1.00 92.50 85 PRO A C 1
ATOM 690 O O . PRO A 1 85 ? -10.397 -7.833 5.393 1.00 92.50 85 PRO A O 1
ATOM 693 N N . ASP A 1 86 ? -11.032 -8.727 3.429 1.00 94.44 86 ASP A N 1
ATOM 694 C CA . ASP A 1 86 ? -10.186 -9.909 3.515 1.00 94.44 86 ASP A CA 1
ATOM 695 C C . ASP A 1 86 ? -8.792 -9.666 2.934 1.00 94.44 86 ASP A C 1
ATOM 697 O O . ASP A 1 86 ? -7.834 -10.268 3.408 1.00 94.44 86 ASP A O 1
ATOM 701 N N . TYR A 1 87 ? -8.650 -8.789 1.935 1.00 93.38 87 TYR A N 1
ATOM 702 C CA . TYR A 1 87 ? -7.440 -8.685 1.120 1.00 93.38 87 TYR A CA 1
ATOM 703 C C . TYR A 1 87 ? -6.934 -7.259 0.910 1.00 93.38 87 TYR A C 1
ATOM 705 O O . TYR A 1 87 ? -7.683 -6.296 0.719 1.00 93.38 87 TYR A O 1
ATOM 713 N N . VAL A 1 88 ? -5.611 -7.176 0.808 1.00 93.31 88 VAL A N 1
ATOM 714 C CA . VAL A 1 88 ? -4.865 -6.022 0.309 1.00 93.31 88 VAL A CA 1
ATOM 715 C C . VAL A 1 88 ? -3.997 -6.424 -0.876 1.00 93.31 88 VAL A C 1
ATOM 717 O O . VAL A 1 88 ? -3.668 -7.596 -1.053 1.00 93.31 88 VAL A O 1
ATOM 720 N N . TRP A 1 89 ? -3.606 -5.440 -1.680 1.00 90.75 89 TRP A N 1
ATOM 721 C CA . TRP A 1 89 ? -2.604 -5.596 -2.729 1.00 90.75 89 TRP A CA 1
ATOM 722 C C . TRP A 1 89 ? -1.385 -4.726 -2.429 1.00 90.75 89 TRP A C 1
ATOM 724 O O 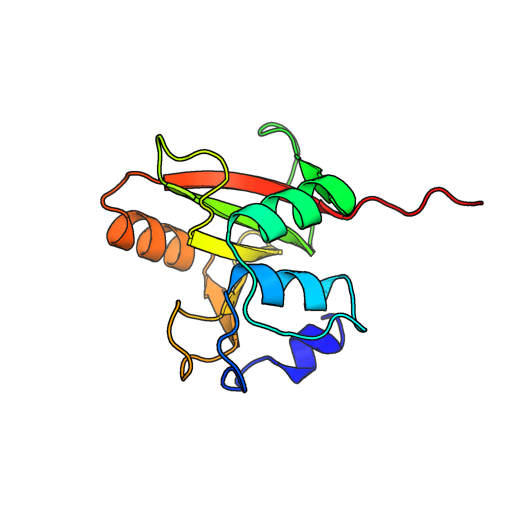. TRP A 1 89 ? -1.526 -3.534 -2.155 1.00 90.75 89 TRP A O 1
ATOM 734 N N . HIS A 1 90 ? -0.188 -5.304 -2.459 1.00 87.75 90 HIS A N 1
ATOM 735 C CA . HIS A 1 90 ? 1.062 -4.581 -2.208 1.00 87.75 90 HIS A CA 1
ATOM 736 C C . HIS A 1 90 ? 2.279 -5.374 -2.681 1.00 87.75 90 HIS A C 1
ATOM 738 O O . HIS A 1 90 ? 2.186 -6.547 -3.041 1.00 87.75 90 HIS A O 1
ATOM 744 N N . LYS A 1 91 ? 3.449 -4.737 -2.636 1.00 83.88 91 LYS A N 1
ATOM 745 C CA . LYS A 1 91 ? 4.735 -5.427 -2.733 1.00 83.88 91 LYS A CA 1
ATOM 746 C C . LYS A 1 91 ? 5.003 -6.159 -1.424 1.00 83.88 91 LYS A C 1
ATOM 748 O O . LYS A 1 91 ? 4.915 -5.546 -0.359 1.00 83.88 91 LYS A O 1
ATOM 753 N N . ASN A 1 92 ? 5.331 -7.444 -1.492 1.00 74.69 92 ASN A N 1
ATOM 754 C CA . ASN A 1 92 ? 5.405 -8.308 -0.311 1.00 74.69 92 ASN A CA 1
ATOM 755 C C . ASN A 1 92 ? 6.570 -7.984 0.655 1.00 74.69 92 ASN A C 1
ATOM 757 O O . ASN A 1 92 ? 6.704 -8.605 1.702 1.00 74.69 92 ASN A O 1
ATOM 761 N N . SER A 1 93 ? 7.422 -7.001 0.349 1.00 69.94 93 SER A N 1
ATOM 762 C CA . SER A 1 93 ? 8.425 -6.502 1.291 1.00 69.94 93 SER A CA 1
ATOM 763 C C . SER A 1 93 ? 9.065 -5.184 0.823 1.00 69.94 93 SER A C 1
ATOM 765 O O . SER A 1 93 ? 8.677 -4.588 -0.189 1.00 69.94 93 SER A O 1
ATOM 767 N N . MET A 1 94 ? 10.096 -4.749 1.557 1.00 64.56 94 MET A N 1
ATOM 768 C CA . MET A 1 94 ? 11.008 -3.675 1.150 1.00 64.56 94 MET A CA 1
ATOM 769 C C . MET A 1 94 ? 12.055 -4.133 0.115 1.00 64.56 94 MET A C 1
ATOM 771 O O . MET A 1 94 ? 12.614 -3.296 -0.589 1.00 64.56 94 MET A O 1
ATOM 775 N N . PHE A 1 95 ? 12.310 -5.438 -0.014 1.00 70.06 95 PHE A N 1
ATOM 776 C CA . PHE A 1 95 ? 13.337 -6.019 -0.882 1.00 70.06 95 PHE A CA 1
ATOM 777 C C . PHE A 1 95 ? 12.921 -6.060 -2.350 1.00 70.06 95 PHE A C 1
ATOM 779 O O . PHE A 1 95 ? 11.744 -6.074 -2.696 1.00 70.06 95 PHE A O 1
ATOM 786 N N . LEU A 1 96 ? 13.915 -6.008 -3.230 1.00 66.94 96 LEU A N 1
ATOM 787 C CA . LEU A 1 96 ? 13.759 -5.883 -4.681 1.00 66.94 96 LEU A CA 1
ATOM 788 C C . LEU A 1 96 ? 13.091 -7.081 -5.348 1.00 66.94 96 LEU A C 1
ATOM 790 O O . LEU A 1 96 ? 12.301 -6.942 -6.276 1.00 66.94 96 LEU A O 1
ATOM 794 N N . ASP A 1 97 ? 13.449 -8.263 -4.887 1.00 71.06 97 ASP A N 1
ATOM 795 C CA . ASP A 1 97 ? 13.111 -9.538 -5.492 1.00 71.06 97 ASP A CA 1
ATOM 796 C C . ASP A 1 97 ? 11.738 -10.065 -5.080 1.00 71.06 97 ASP A C 1
ATOM 798 O O . ASP A 1 97 ? 11.272 -11.050 -5.665 1.00 71.06 97 ASP A O 1
ATOM 802 N N . ASP A 1 98 ? 11.082 -9.388 -4.139 1.00 78.75 98 ASP A N 1
ATOM 803 C CA . ASP A 1 98 ? 9.762 -9.765 -3.671 1.00 78.75 98 ASP A CA 1
ATOM 804 C C . ASP A 1 98 ? 8.649 -9.286 -4.613 1.00 78.75 98 ASP A C 1
ATOM 806 O O . ASP A 1 98 ? 8.690 -8.161 -5.133 1.00 78.75 98 ASP A O 1
ATOM 810 N N . PRO A 1 99 ? 7.640 -10.140 -4.859 1.00 83.50 99 PRO A N 1
ATOM 811 C CA . PRO A 1 99 ? 6.612 -9.865 -5.843 1.00 83.50 99 PRO A CA 1
ATOM 812 C C . PRO A 1 99 ? 5.536 -8.909 -5.327 1.00 83.5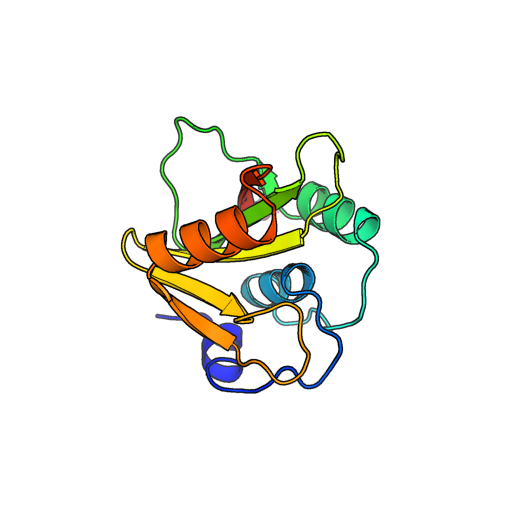0 99 PRO A C 1
ATOM 814 O O . PRO A 1 99 ? 5.323 -8.733 -4.123 1.00 83.50 99 PRO A O 1
ATOM 817 N N . TRP A 1 100 ? 4.780 -8.357 -6.272 1.00 84.38 100 TRP A N 1
ATOM 818 C CA . TRP A 1 100 ? 3.458 -7.795 -6.004 1.00 84.38 100 TRP A CA 1
ATOM 819 C C . TRP A 1 100 ? 2.457 -8.916 -5.764 1.00 84.38 100 TRP A C 1
ATOM 821 O O . TRP A 1 100 ? 2.343 -9.828 -6.583 1.00 84.38 100 TRP A O 1
ATOM 831 N N . THR A 1 101 ? 1.712 -8.846 -4.669 1.00 87.56 101 THR A N 1
ATOM 832 C CA . THR A 1 101 ? 0.818 -9.925 -4.256 1.00 87.56 101 THR A CA 1
ATOM 833 C C . THR A 1 101 ? -0.503 -9.400 -3.721 1.00 87.56 101 THR A C 1
ATOM 835 O O . THR A 1 101 ? -0.620 -8.245 -3.308 1.00 87.56 101 THR A O 1
ATOM 838 N N . PHE A 1 102 ? -1.487 -10.295 -3.707 1.00 90.19 102 PHE A N 1
ATOM 839 C CA . PHE A 1 102 ? -2.609 -10.204 -2.787 1.00 90.19 102 PHE A CA 1
ATOM 840 C C . PHE A 1 102 ? -2.235 -10.929 -1.499 1.00 90.19 102 PHE A C 1
ATOM 842 O O . PHE A 1 102 ? -1.735 -12.054 -1.544 1.00 90.19 102 PHE A O 1
ATOM 849 N N . GLU A 1 103 ? -2.479 -10.296 -0.363 1.00 91.00 103 GLU A N 1
ATOM 850 C CA . GLU A 1 103 ? -2.262 -10.896 0.952 1.00 91.00 103 GLU A CA 1
ATOM 851 C C . GLU A 1 103 ? -3.492 -10.644 1.829 1.00 91.00 103 GLU A C 1
ATOM 853 O O . GLU A 1 103 ? -4.140 -9.598 1.682 1.00 91.00 103 GLU A O 1
ATOM 858 N N . PRO A 1 104 ? -3.851 -11.580 2.729 1.00 94.44 104 PRO A N 1
ATOM 859 C CA . PRO A 1 104 ? -4.861 -11.310 3.733 1.00 94.44 104 PRO A CA 1
ATOM 860 C C . PRO A 1 104 ? -4.526 -10.060 4.556 1.00 94.44 104 PRO A C 1
ATOM 862 O O . PRO A 1 104 ? -3.407 -9.923 5.057 1.00 94.44 104 PRO A O 1
ATOM 865 N N . PHE A 1 105 ? -5.494 -9.160 4.731 1.00 91.31 105 PHE A N 1
ATOM 866 C CA . PHE A 1 105 ? -5.243 -7.844 5.329 1.00 91.31 105 PHE A CA 1
ATOM 867 C C . PHE A 1 105 ? -4.656 -7.941 6.749 1.00 91.31 105 PHE A C 1
ATOM 869 O O . PHE A 1 105 ? -3.640 -7.314 7.061 1.00 91.31 105 PHE A O 1
ATOM 876 N N . ASP A 1 106 ? -5.225 -8.809 7.585 1.00 90.88 106 ASP A N 1
ATOM 877 C CA . ASP A 1 106 ? -4.737 -9.057 8.944 1.00 90.88 106 ASP A CA 1
ATOM 878 C C . ASP A 1 106 ? -3.308 -9.605 8.979 1.00 90.88 106 ASP A C 1
ATOM 880 O O . ASP A 1 106 ? -2.555 -9.336 9.919 1.00 90.88 106 ASP A O 1
ATOM 884 N N . GLN A 1 107 ? -2.930 -10.405 7.981 1.00 92.19 107 GLN A N 1
ATOM 885 C CA . GLN A 1 107 ? -1.601 -10.997 7.901 1.00 92.19 107 GLN A CA 1
ATOM 886 C C . GLN A 1 107 ? -0.562 -9.930 7.553 1.00 92.19 107 GLN A C 1
ATOM 888 O O . GLN A 1 107 ? 0.439 -9.810 8.267 1.00 92.19 107 GLN A O 1
ATOM 893 N N . ALA A 1 108 ? -0.858 -9.096 6.554 1.00 89.44 108 ALA A N 1
ATOM 894 C CA . ALA A 1 108 ? -0.008 -7.978 6.169 1.00 89.44 108 ALA A CA 1
ATOM 895 C C . ALA A 1 108 ? 0.190 -7.001 7.345 1.00 89.44 108 ALA A C 1
ATOM 897 O O . ALA A 1 108 ? 1.321 -6.641 7.684 1.00 89.44 108 ALA A O 1
ATOM 898 N N . LEU A 1 109 ? -0.885 -6.629 8.053 1.00 87.94 109 LEU A N 1
ATOM 899 C CA . LEU A 1 109 ? -0.782 -5.765 9.235 1.00 87.94 109 LEU A CA 1
ATOM 900 C C . LEU A 1 109 ? 0.054 -6.393 10.355 1.00 87.94 109 LEU A C 1
ATOM 902 O O . LEU A 1 109 ? 0.911 -5.717 10.926 1.00 87.94 109 LEU A O 1
ATOM 906 N N . LYS A 1 110 ? -0.151 -7.681 10.663 1.00 89.38 110 LYS A N 1
ATOM 907 C CA . LYS A 1 110 ? 0.644 -8.394 11.679 1.00 89.38 110 LYS A CA 1
ATOM 908 C C . LYS A 1 110 ? 2.124 -8.432 11.317 1.00 89.38 110 LYS A C 1
ATOM 910 O O . LYS A 1 110 ? 2.961 -8.237 12.201 1.00 89.38 110 LYS A O 1
ATOM 915 N N . TYR A 1 111 ? 2.446 -8.658 10.044 1.00 87.88 111 TYR A N 1
ATOM 916 C CA . TYR A 1 111 ? 3.820 -8.643 9.555 1.00 87.88 111 TYR A CA 1
ATOM 917 C C . TYR A 1 111 ? 4.478 -7.284 9.816 1.00 87.88 111 TYR A C 1
ATOM 919 O O . TYR A 1 111 ? 5.493 -7.222 10.510 1.00 87.88 111 TYR A O 1
ATOM 927 N N . TRP A 1 112 ? 3.867 -6.188 9.361 1.00 84.75 112 TRP A N 1
ATOM 928 C CA . TRP A 1 112 ? 4.435 -4.845 9.531 1.00 84.75 112 TRP A CA 1
ATOM 929 C C . TRP A 1 112 ? 4.482 -4.386 10.984 1.00 84.75 112 TRP A C 1
ATOM 931 O O . TRP A 1 112 ? 5.459 -3.766 11.404 1.00 84.75 112 TRP A O 1
ATOM 941 N N . ASN A 1 113 ? 3.475 -4.746 11.777 1.00 85.88 113 ASN A N 1
ATOM 942 C CA . ASN A 1 113 ? 3.475 -4.471 13.206 1.00 85.88 113 ASN A CA 1
ATOM 943 C C . ASN A 1 113 ? 4.640 -5.177 13.923 1.00 85.88 113 ASN A C 1
ATOM 945 O O . ASN A 1 113 ? 5.274 -4.585 14.793 1.00 85.88 113 ASN A O 1
ATOM 949 N N . LYS A 1 114 ? 4.970 -6.413 13.519 1.00 86.31 114 LYS A N 1
ATOM 950 C CA . LYS A 1 114 ? 6.133 -7.150 14.032 1.00 86.31 114 LYS A CA 1
ATOM 951 C C . LYS A 1 114 ? 7.458 -6.538 13.569 1.00 86.31 114 LYS A C 1
ATOM 953 O O . LYS A 1 114 ? 8.354 -6.385 14.392 1.00 86.31 114 LYS A O 1
ATOM 958 N N . GLN A 1 115 ? 7.582 -6.192 12.285 1.00 82.12 115 GLN A N 1
ATOM 959 C CA . GLN A 1 115 ? 8.806 -5.596 11.725 1.00 82.12 115 GLN A CA 1
ATOM 960 C C . GLN A 1 115 ? 9.158 -4.256 12.379 1.00 82.12 115 GLN A C 1
ATOM 962 O O . GLN A 1 115 ? 10.329 -3.918 12.502 1.00 82.12 115 GLN A O 1
ATOM 967 N N . LEU A 1 116 ? 8.145 -3.507 12.816 1.00 78.69 116 LEU A N 1
ATOM 968 C CA . LEU A 1 116 ? 8.309 -2.204 13.454 1.00 78.69 116 LEU A CA 1
ATOM 969 C C . LEU A 1 116 ? 8.083 -2.262 14.970 1.00 78.69 116 LEU A C 1
ATOM 971 O O . LEU A 1 116 ? 7.671 -1.268 15.554 1.00 78.69 116 LEU A O 1
ATOM 975 N N . GLU A 1 117 ? 8.311 -3.410 15.612 1.00 85.19 117 GLU A N 1
ATOM 976 C CA . GLU A 1 117 ? 8.320 -3.550 17.080 1.00 85.19 117 GLU A CA 1
ATOM 977 C C . GLU A 1 117 ? 7.064 -2.995 17.793 1.00 85.19 117 GLU A C 1
ATOM 979 O O . GLU A 1 117 ? 7.139 -2.459 18.897 1.00 85.19 117 GLU A O 1
ATOM 984 N N . ASN A 1 118 ? 5.884 -3.131 17.180 1.00 79.69 118 ASN A N 1
ATOM 985 C CA . ASN A 1 118 ? 4.603 -2.581 17.654 1.00 79.69 118 ASN A CA 1
ATOM 986 C C . ASN A 1 118 ? 4.515 -1.045 17.671 1.00 79.69 118 ASN A C 1
ATOM 988 O O . ASN A 1 118 ? 3.730 -0.459 18.417 1.00 79.69 118 ASN A O 1
ATOM 992 N N . ARG A 1 119 ? 5.317 -0.377 16.841 1.00 82.31 119 ARG A N 1
ATOM 993 C CA . ARG A 1 119 ? 5.418 1.084 16.755 1.00 82.31 119 ARG A CA 1
ATOM 994 C C . ARG A 1 119 ? 4.845 1.621 15.451 1.00 82.31 119 ARG A C 1
ATOM 996 O O . ARG A 1 119 ? 5.386 2.584 14.912 1.00 82.31 119 ARG A O 1
ATOM 1003 N N . ILE A 1 120 ? 3.763 1.032 14.944 1.00 86.19 120 ILE A N 1
ATOM 1004 C CA . ILE A 1 120 ? 3.137 1.478 13.694 1.00 86.19 120 ILE A CA 1
ATOM 1005 C C . ILE A 1 120 ? 2.091 2.571 13.912 1.00 86.19 120 ILE A C 1
ATOM 1007 O O . ILE A 1 120 ? 1.353 2.577 14.894 1.00 86.19 120 ILE A O 1
ATOM 1011 N N . VAL A 1 121 ? 1.995 3.471 12.941 1.00 87.12 121 VAL A N 1
ATOM 1012 C CA . VAL A 1 121 ? 0.860 4.367 12.729 1.00 87.12 121 VAL A CA 1
ATOM 1013 C C . VAL A 1 121 ? 0.296 4.053 11.354 1.00 87.12 121 VAL A C 1
ATOM 1015 O O . VAL A 1 121 ? 1.012 4.131 10.353 1.00 87.12 121 VAL A O 1
ATOM 1018 N N . VAL A 1 122 ? -0.988 3.710 11.311 1.00 89.25 122 VAL A N 1
ATOM 1019 C CA . VAL A 1 122 ? -1.717 3.458 10.067 1.00 89.25 122 VAL A CA 1
ATOM 1020 C C . VAL A 1 122 ? -2.499 4.711 9.694 1.00 89.25 122 VAL A C 1
ATOM 1022 O O . VAL A 1 122 ? -3.165 5.319 10.531 1.00 89.25 122 VAL A O 1
ATOM 1025 N N . SER A 1 123 ? -2.406 5.108 8.431 1.00 90.81 123 SER A N 1
ATOM 1026 C CA . SER A 1 123 ? -3.213 6.178 7.850 1.00 90.81 123 SER A CA 1
ATOM 1027 C C . SER A 1 123 ? -3.818 5.709 6.539 1.00 90.81 123 SER A C 1
ATOM 1029 O O . SER A 1 123 ? -3.190 4.947 5.808 1.00 90.81 123 SER A O 1
ATOM 1031 N N . VAL A 1 124 ? -5.033 6.162 6.256 1.00 93.56 124 VAL A N 1
ATOM 1032 C CA . VAL A 1 124 ? -5.766 5.796 5.047 1.00 93.56 124 VAL A CA 1
ATOM 1033 C C . VAL A 1 124 ? -5.904 7.032 4.174 1.00 93.56 124 VAL A C 1
ATOM 1035 O O . VAL A 1 124 ? -6.185 8.119 4.681 1.00 93.56 124 VAL A O 1
ATOM 1038 N N . HIS A 1 125 ? -5.686 6.870 2.874 1.00 92.94 125 HIS A N 1
ATOM 1039 C CA . HIS A 1 125 ? -5.698 7.948 1.894 1.00 92.94 125 HIS A CA 1
ATOM 1040 C C . HIS A 1 125 ? -6.519 7.538 0.680 1.00 92.94 125 HIS A C 1
ATOM 1042 O O . HIS A 1 125 ? -6.311 6.473 0.104 1.00 92.94 125 HIS A O 1
ATOM 1048 N N . ARG A 1 126 ? -7.442 8.401 0.268 1.00 93.69 126 ARG A N 1
ATOM 1049 C CA . ARG A 1 126 ? -8.349 8.169 -0.856 1.00 93.69 126 ARG A CA 1
ATOM 1050 C C . ARG A 1 126 ? -8.010 9.096 -2.003 1.00 93.69 126 ARG A C 1
ATOM 1052 O O . ARG A 1 126 ? -7.788 10.286 -1.784 1.00 93.69 126 ARG A O 1
ATOM 1059 N N . LYS A 1 127 ? -7.979 8.570 -3.231 1.00 91.00 127 LYS A N 1
ATOM 1060 C CA . LYS A 1 127 ? -7.663 9.371 -4.423 1.00 91.00 127 LYS A CA 1
ATOM 1061 C C . LYS A 1 127 ? -8.608 10.569 -4.497 1.00 91.00 127 LYS A C 1
ATOM 1063 O O . LYS A 1 127 ? -9.827 10.395 -4.424 1.00 91.00 127 LYS A O 1
ATOM 1068 N N . LYS A 1 128 ? -8.061 11.774 -4.679 1.00 88.88 128 LYS A N 1
ATOM 1069 C CA . LYS A 1 128 ? -8.879 12.957 -4.955 1.00 88.88 128 LYS A CA 1
ATOM 1070 C C . LYS A 1 128 ? -9.629 12.720 -6.261 1.00 88.88 128 LYS A C 1
ATOM 1072 O O . LYS A 1 128 ? -9.029 12.392 -7.287 1.00 88.88 128 LYS A O 1
ATOM 1077 N N . VAL A 1 129 ? -10.948 12.866 -6.229 1.00 75.38 129 VAL A N 1
ATOM 1078 C CA . VAL A 1 129 ? -11.732 12.886 -7.464 1.00 75.38 129 VAL A CA 1
ATOM 1079 C C . VAL A 1 129 ? -11.312 14.151 -8.216 1.00 75.38 129 VAL A C 1
ATOM 1081 O O . VA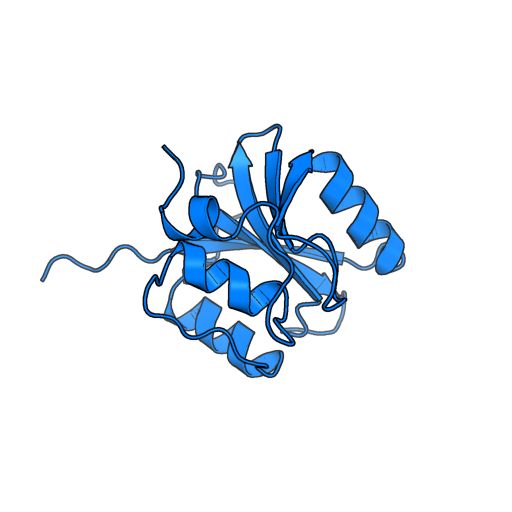L A 1 129 ? -11.305 15.221 -7.600 1.00 75.38 129 VAL A O 1
ATOM 1084 N N . PRO A 1 130 ? -10.934 14.077 -9.507 1.00 59.16 130 PRO A N 1
ATOM 1085 C CA . PRO A 1 130 ? -10.719 15.285 -10.286 1.00 59.16 130 PRO A CA 1
ATOM 1086 C C . PRO A 1 130 ? -11.998 16.111 -10.198 1.00 59.16 130 PRO A C 1
ATOM 1088 O O . PRO A 1 130 ? -13.075 15.586 -10.490 1.00 59.16 130 PRO A O 1
ATOM 1091 N N . HIS A 1 131 ? -11.909 17.372 -9.773 1.00 38.12 131 HIS A N 1
ATOM 1092 C CA . HIS A 1 131 ? -13.053 18.260 -9.926 1.00 38.12 131 HIS A CA 1
ATOM 1093 C C . HIS A 1 131 ? -13.469 18.217 -11.402 1.00 38.12 131 HIS A C 1
ATOM 1095 O O . HIS A 1 131 ? -12.597 18.395 -12.263 1.00 38.12 131 HIS A O 1
ATOM 1101 N N . PRO A 1 132 ? -14.745 17.933 -11.718 1.00 40.22 132 PRO A N 1
ATOM 1102 C CA . PRO A 1 132 ? -15.212 18.102 -13.080 1.00 40.22 132 PRO A CA 1
ATOM 1103 C C . PRO A 1 132 ? -14.945 19.563 -13.449 1.00 40.22 132 PRO A C 1
ATOM 1105 O O . PRO A 1 132 ? -15.365 20.470 -12.729 1.00 40.22 132 PRO A O 1
ATOM 1108 N N . ARG A 1 133 ? -14.135 19.763 -14.491 1.00 38.56 133 ARG A N 1
ATOM 1109 C CA . ARG A 1 133 ? -13.971 21.076 -15.114 1.00 38.56 133 ARG A CA 1
ATOM 1110 C C . ARG A 1 133 ? -15.245 21.446 -15.853 1.00 38.56 133 ARG A C 1
ATOM 1112 O O . ARG A 1 133 ? -15.857 20.520 -16.431 1.00 38.56 133 ARG A O 1
#

Sequence (133 aa):
MLPEAAARLTNQKAEFEANCLNATLIWHLPDFKIFVTRWQEFGDMLDENFTKVSPDEALHFGDIIAISHTGLRHQFMHAMIYINPDYVWHKNSMFLDDPWTFEPFDQALKYWNKQLENRIVVSVHRKKVPHPR

Foldseek 3Di:
DQPPQLVVQAPPFAPALAQQLQSLVCSVVVPRDGDDDDLQVSVVVLVVFWDWDDPPDDDDFSKKKWKAFAPDPSRTRHIWTDHDQQWIWTFPHSDRGTGTHIDGPVVSVVVVCVVRVNGIDIIIIGGDDPDDD

Secondary structure (DSSP, 8-state):
---HHHHHHBTPBPSS---TTHHHHTTT-TTPPP----HHHHHHHHHHHEEEPPTTSPP-TT-EEEEEETT-TT-EEEEEEE-SSSEEEEESSSSTTPBEEEEEHHHHHHHHHHHTTT-EEEEEEEEPPPPP-

pLDDT: mean 79.8, std 12.44, range [38.12, 94.44]